Protein AF-A0A919MMK3-F1 (afdb_monomer_lite)

Foldseek 3Di:
DVVVVQQVLLVQAPQSHDDDVVLVVVVVVCVVPVPVPDDPDDDDSRSCNVVPPDDDD

InterPro domains:
  IPR002347 Short-chain dehydrogenase/reductase SDR [PF13561] (11-49)
  IPR036291 NAD(P)-binding domain superfamily [SSF51735] (11-49)

Radius of gyration: 14.06 Å; chains: 1; bounding box: 30×28×38 Å

Secondary structure (DSSP, 8-state):
-HHHHHHHHHHHSTT-SPPPHHHHHHHHHIIIII-TT--S-----STTTTTT-PPP-

Sequence (57 aa):
MLAMFEKVGDTITPMRRHGSAEEVARAVLFLAFDATFTTGAELNVDGGLGQRLTRPQ

Structure (mmCIF, N/CA/C/O backbone):
data_AF-A0A919MMK3-F1
#
_entry.id   AF-A0A919MMK3-F1
#
loop_
_atom_site.group_PDB
_atom_site.id
_atom_site.type_symbol
_atom_site.label_atom_id
_atom_site.label_alt_id
_atom_site.label_comp_id
_atom_site.label_asym_id
_atom_site.label_entity_id
_atom_site.label_seq_id
_atom_site.pdbx_PDB_ins_code
_atom_site.Cartn_x
_atom_site.Cartn_y
_atom_site.Cartn_z
_atom_site.occupancy
_atom_site.B_iso_or_equiv
_atom_site.auth_seq_id
_atom_site.auth_comp_id
_atom_site.auth_asym_id
_atom_site.auth_atom_id
_atom_site.pdbx_PDB_model_num
ATOM 1 N N . MET A 1 1 ? 16.370 -17.518 -13.778 1.00 69.06 1 MET A N 1
ATOM 2 C CA . MET A 1 1 ? 14.899 -17.358 -13.727 1.00 69.06 1 MET A CA 1
ATOM 3 C C . MET A 1 1 ? 14.499 -16.177 -12.846 1.00 69.06 1 MET A C 1
ATOM 5 O O . MET A 1 1 ? 13.891 -15.263 -13.379 1.00 69.06 1 MET A O 1
ATOM 9 N N . LEU A 1 2 ? 14.920 -16.124 -11.571 1.00 76.94 2 LEU A N 1
ATOM 10 C CA . LEU A 1 2 ? 14.624 -15.001 -10.657 1.00 76.94 2 LEU A CA 1
ATOM 11 C C . LEU A 1 2 ? 15.071 -13.624 -11.178 1.00 76.94 2 LEU A C 1
ATOM 13 O O . LEU A 1 2 ? 14.256 -12.719 -11.269 1.00 76.94 2 LEU A O 1
ATOM 17 N N . ALA A 1 3 ? 16.330 -13.496 -11.609 1.00 80.19 3 ALA A N 1
ATOM 18 C CA . ALA A 1 3 ? 16.868 -12.223 -12.104 1.00 80.19 3 ALA A CA 1
ATOM 19 C C . ALA A 1 3 ? 16.109 -11.664 -13.326 1.00 80.19 3 ALA A C 1
ATOM 21 O O . ALA A 1 3 ? 16.050 -10.458 -13.540 1.00 80.19 3 ALA A O 1
ATOM 22 N N . MET A 1 4 ?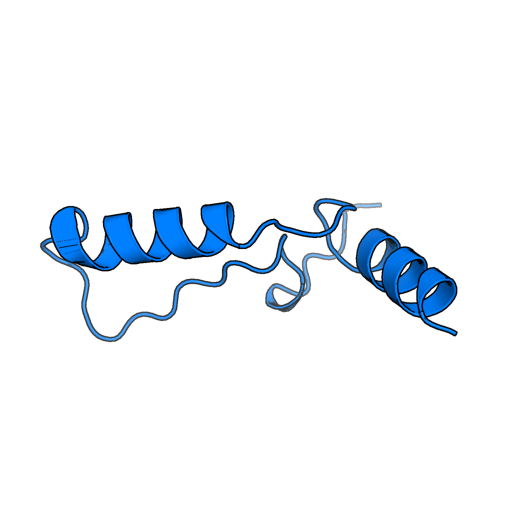 15.503 -12.541 -14.135 1.00 83.00 4 MET A N 1
ATOM 23 C CA . MET A 1 4 ? 14.650 -12.114 -15.247 1.00 83.00 4 MET A CA 1
ATOM 24 C C . MET A 1 4 ? 13.332 -11.534 -14.731 1.00 83.00 4 MET A C 1
ATOM 26 O O . MET A 1 4 ? 12.849 -10.540 -15.258 1.00 83.00 4 MET A O 1
ATOM 30 N N . PHE A 1 5 ? 12.771 -12.141 -13.687 1.00 83.69 5 PHE A N 1
ATOM 31 C CA . PHE A 1 5 ? 11.533 -11.700 -13.052 1.00 83.69 5 PHE A CA 1
ATOM 32 C C . PHE A 1 5 ? 11.698 -10.323 -12.400 1.00 83.69 5 PHE A C 1
ATOM 34 O O . PHE A 1 5 ? 10.876 -9.436 -12.611 1.00 83.69 5 PHE A O 1
ATOM 41 N N . GLU A 1 6 ? 12.810 -10.126 -11.695 1.00 86.56 6 GLU A N 1
ATOM 42 C CA . GLU A 1 6 ? 13.179 -8.847 -11.086 1.00 86.56 6 GLU A CA 1
ATOM 43 C C . GLU A 1 6 ? 13.348 -7.755 -12.154 1.00 86.56 6 GLU A C 1
ATOM 45 O O . GLU A 1 6 ? 12.718 -6.702 -12.114 1.00 86.56 6 GLU A O 1
ATOM 50 N N . LYS A 1 7 ? 14.083 -8.047 -13.227 1.00 88.38 7 LYS A N 1
ATOM 51 C CA . LYS A 1 7 ? 14.246 -7.088 -14.324 1.00 88.38 7 LYS A CA 1
ATOM 52 C C . LYS A 1 7 ? 12.926 -6.731 -15.020 1.00 88.38 7 LYS A C 1
ATOM 54 O O . LYS A 1 7 ? 12.741 -5.593 -15.460 1.00 88.38 7 LYS A O 1
ATOM 59 N N . VAL A 1 8 ? 12.003 -7.689 -15.138 1.00 89.75 8 VAL A N 1
ATOM 60 C CA . VAL A 1 8 ? 10.655 -7.433 -15.664 1.00 89.75 8 VAL A CA 1
ATOM 61 C C . VAL A 1 8 ? 9.892 -6.508 -14.722 1.00 89.75 8 VAL A C 1
ATOM 63 O O . VAL A 1 8 ? 9.371 -5.501 -15.199 1.00 89.75 8 VAL A O 1
ATOM 66 N N . GLY A 1 9 ? 9.887 -6.783 -13.414 1.00 88.25 9 GLY A N 1
ATOM 67 C CA . GLY A 1 9 ? 9.256 -5.927 -12.403 1.00 88.25 9 GLY A CA 1
ATOM 68 C C . GLY A 1 9 ? 9.759 -4.481 -12.461 1.00 88.25 9 GLY A C 1
ATOM 69 O O . GLY A 1 9 ? 8.960 -3.546 -12.549 1.00 88.25 9 GLY A O 1
ATOM 70 N N . ASP A 1 10 ? 11.073 -4.287 -12.560 1.00 90.69 10 ASP A N 1
ATOM 71 C CA . ASP A 1 10 ? 11.680 -2.958 -12.711 1.00 90.69 10 ASP A CA 1
ATOM 72 C C . ASP A 1 10 ? 11.316 -2.285 -14.041 1.00 90.69 10 ASP A C 1
ATOM 74 O O . ASP A 1 10 ? 11.385 -1.071 -14.178 1.00 90.69 10 ASP A O 1
ATOM 78 N N . THR A 1 11 ? 10.931 -3.037 -15.067 1.00 90.25 11 THR A N 1
ATOM 79 C CA . THR A 1 11 ? 10.567 -2.444 -16.359 1.00 90.25 11 THR A CA 1
ATOM 80 C C . THR A 1 11 ? 9.096 -2.032 -16.406 1.00 90.25 11 THR A C 1
ATOM 82 O O . THR A 1 11 ? 8.766 -1.020 -17.028 1.00 90.25 11 THR A O 1
ATOM 85 N N . ILE A 1 12 ? 8.212 -2.802 -15.770 1.00 88.56 12 ILE A N 1
ATOM 86 C CA . ILE A 1 12 ? 6.758 -2.604 -15.861 1.00 88.56 12 ILE A CA 1
ATOM 87 C C . ILE A 1 12 ? 6.203 -1.685 -14.770 1.00 88.56 12 ILE A C 1
ATOM 89 O O . ILE A 1 12 ? 5.169 -1.055 -14.980 1.00 88.56 12 ILE A O 1
ATOM 93 N N . THR A 1 13 ? 6.883 -1.567 -13.627 1.00 90.19 13 THR A N 1
ATOM 94 C CA . THR A 1 13 ? 6.493 -0.618 -12.579 1.00 90.19 13 THR A CA 1
ATOM 95 C C . THR A 1 13 ? 6.908 0.813 -12.955 1.00 90.19 13 THR A C 1
ATOM 97 O O . THR A 1 13 ? 8.047 1.042 -13.376 1.00 90.19 13 THR A O 1
ATOM 100 N N . PRO A 1 14 ? 6.036 1.825 -12.791 1.00 91.50 14 PRO A N 1
ATOM 101 C CA . PRO A 1 14 ? 6.399 3.225 -13.017 1.00 91.50 14 PRO A CA 1
ATOM 102 C C . PRO A 1 14 ? 7.644 3.697 -12.254 1.00 91.50 14 PRO A C 1
ATOM 104 O O . PRO A 1 14 ? 8.447 4.442 -12.826 1.00 91.50 14 PRO A O 1
ATOM 107 N N . MET A 1 15 ? 7.828 3.237 -11.009 1.00 93.06 15 MET A N 1
ATOM 108 C CA . MET A 1 15 ? 8.980 3.575 -10.159 1.00 93.06 15 MET A CA 1
ATOM 109 C C . MET A 1 15 ? 10.291 2.875 -10.542 1.00 93.06 15 MET A C 1
ATOM 111 O O . MET A 1 15 ? 11.342 3.262 -10.035 1.00 93.06 15 MET A O 1
ATOM 115 N N . ARG A 1 16 ? 10.253 1.897 -11.452 1.00 91.69 16 ARG A N 1
ATOM 116 C CA . ARG A 1 16 ? 11.427 1.212 -12.009 1.00 91.69 16 ARG A CA 1
ATOM 117 C C . ARG A 1 16 ? 12.339 0.523 -10.991 1.00 91.69 16 ARG A C 1
ATOM 119 O O . ARG A 1 16 ? 13.550 0.453 -11.191 1.00 91.69 16 ARG A O 1
ATOM 126 N N . ARG A 1 17 ? 11.759 0.046 -9.893 1.00 93.81 17 ARG A N 1
ATOM 127 C CA . ARG A 1 17 ? 12.463 -0.721 -8.865 1.00 93.81 17 ARG A CA 1
ATOM 128 C C . ARG A 1 17 ? 11.497 -1.600 -8.091 1.00 93.81 17 ARG A C 1
ATOM 130 O O . ARG A 1 17 ? 10.309 -1.285 -7.993 1.00 93.81 17 ARG A O 1
ATOM 137 N N . HIS A 1 18 ? 12.040 -2.612 -7.433 1.00 92.69 18 HIS A N 1
ATOM 138 C CA . HIS A 1 18 ? 11.320 -3.346 -6.405 1.00 92.69 18 HIS A CA 1
ATOM 139 C C . HIS A 1 18 ? 11.131 -2.494 -5.144 1.00 92.69 18 HIS A C 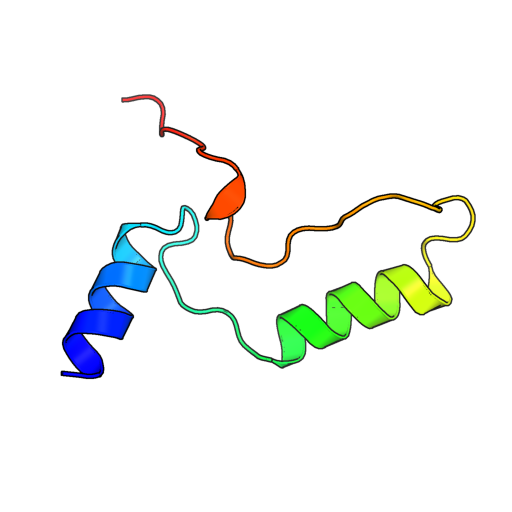1
ATOM 141 O O . HIS A 1 18 ? 11.982 -1.679 -4.764 1.00 92.69 18 HIS A O 1
ATOM 147 N N . GLY A 1 19 ? 9.970 -2.672 -4.517 1.00 93.31 19 GLY A N 1
ATOM 148 C CA . GLY A 1 19 ? 9.689 -2.130 -3.196 1.00 93.31 19 GLY A CA 1
ATOM 149 C C . GLY A 1 19 ? 10.308 -2.988 -2.096 1.00 93.31 19 GLY A C 1
ATOM 150 O O . GLY A 1 19 ? 10.528 -4.185 -2.289 1.00 93.31 19 GLY A O 1
ATOM 151 N N . SER A 1 20 ? 10.568 -2.386 -0.936 1.00 96.00 20 SER A N 1
ATOM 152 C CA . SER A 1 20 ? 10.964 -3.128 0.266 1.00 96.00 20 SER A CA 1
ATOM 153 C C . SER A 1 20 ? 9.752 -3.450 1.149 1.0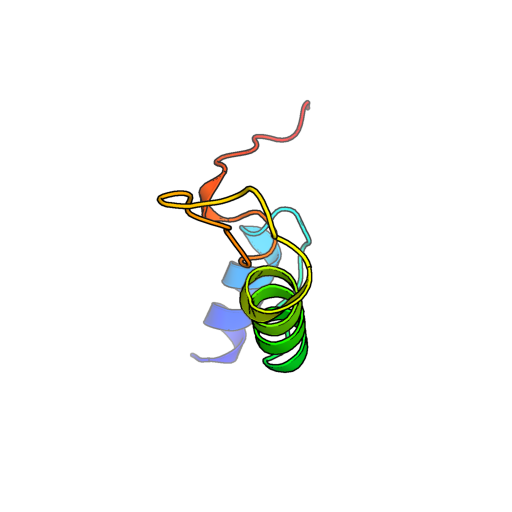0 96.00 20 SER A C 1
ATOM 155 O O . SER A 1 20 ? 8.715 -2.786 1.080 1.00 96.00 20 SER A O 1
ATOM 157 N N . ALA A 1 21 ? 9.870 -4.455 2.020 1.00 97.44 21 ALA A N 1
ATOM 158 C CA . ALA A 1 21 ? 8.802 -4.789 2.966 1.00 97.44 21 ALA A CA 1
ATOM 159 C C . ALA A 1 21 ? 8.490 -3.616 3.917 1.00 97.44 21 ALA A C 1
ATOM 161 O O . ALA A 1 21 ? 7.342 -3.405 4.308 1.00 97.44 21 ALA A O 1
ATOM 162 N N . GLU A 1 22 ? 9.493 -2.800 4.238 1.00 98.44 22 GLU A N 1
ATOM 163 C CA . GLU A 1 22 ? 9.357 -1.612 5.080 1.00 98.44 22 GLU A CA 1
ATOM 164 C C . GLU A 1 22 ? 8.492 -0.529 4.425 1.00 98.44 22 GLU A C 1
ATOM 166 O O . GLU A 1 22 ? 7.854 0.248 5.133 1.00 98.44 22 GLU A O 1
ATOM 171 N N . GLU A 1 23 ? 8.444 -0.454 3.092 1.00 97.94 23 GLU A N 1
ATOM 172 C CA . GLU A 1 23 ? 7.541 0.463 2.385 1.00 97.94 23 GLU A CA 1
ATOM 173 C C . GLU A 1 23 ? 6.078 0.076 2.594 1.00 97.94 23 GLU A C 1
ATOM 175 O O . GLU A 1 23 ? 5.253 0.937 2.905 1.00 97.94 23 GLU A O 1
ATOM 180 N N . VAL A 1 24 ? 5.779 -1.222 2.524 1.00 97.75 24 VAL A N 1
ATOM 181 C CA . VAL A 1 24 ? 4.449 -1.757 2.840 1.00 97.75 24 VAL A CA 1
ATOM 182 C C . VAL A 1 24 ? 4.116 -1.515 4.311 1.00 97.75 24 VAL A C 1
ATOM 184 O O . VAL A 1 24 ? 3.039 -1.010 4.621 1.00 97.75 24 VAL A O 1
ATOM 187 N N . ALA A 1 25 ? 5.056 -1.788 5.220 1.00 98.38 25 ALA A N 1
ATOM 188 C CA . ALA A 1 25 ? 4.857 -1.567 6.650 1.00 98.38 25 ALA A CA 1
ATOM 189 C C . ALA A 1 25 ? 4.531 -0.099 6.973 1.00 98.38 25 ALA A C 1
ATOM 191 O O . ALA A 1 25 ? 3.626 0.165 7.760 1.00 98.38 25 ALA A O 1
ATOM 192 N N . ARG A 1 26 ? 5.205 0.868 6.335 1.00 98.50 26 ARG A N 1
ATOM 193 C CA . ARG A 1 26 ? 4.901 2.297 6.520 1.00 98.50 26 ARG A CA 1
ATOM 194 C C . ARG A 1 26 ? 3.496 2.669 6.050 1.00 98.50 26 ARG A C 1
ATOM 196 O O . ARG A 1 26 ? 2.822 3.426 6.741 1.00 98.50 26 ARG A O 1
ATOM 203 N N . ALA A 1 27 ? 3.041 2.130 4.920 1.00 98.25 27 ALA A N 1
ATOM 204 C CA . ALA A 1 27 ? 1.677 2.361 4.444 1.00 98.25 27 ALA A CA 1
ATOM 205 C C . ALA A 1 27 ? 0.628 1.770 5.402 1.00 98.25 27 ALA A C 1
ATOM 207 O O . ALA A 1 27 ? -0.382 2.411 5.684 1.00 98.25 27 ALA A O 1
ATOM 208 N N . VAL A 1 28 ? 0.899 0.585 5.959 1.00 98.12 28 VAL A N 1
ATOM 209 C CA . VAL A 1 28 ? 0.049 -0.027 6.991 1.00 98.12 28 VAL A CA 1
ATOM 210 C C . VAL A 1 28 ? 0.022 0.825 8.259 1.00 98.12 28 VAL A C 1
ATOM 212 O O . VAL A 1 28 ? -1.058 1.063 8.789 1.00 98.12 28 VAL A O 1
ATOM 215 N N . LEU A 1 29 ? 1.171 1.326 8.728 1.00 98.44 29 LEU A N 1
ATOM 216 C CA . LEU A 1 29 ? 1.232 2.220 9.892 1.00 98.44 29 LEU A CA 1
ATOM 217 C C . LEU A 1 29 ? 0.405 3.493 9.670 1.00 98.44 29 LEU A C 1
ATOM 219 O O . LEU A 1 29 ? -0.373 3.865 10.544 1.00 98.44 29 LEU A O 1
ATOM 223 N N . PHE A 1 30 ? 0.506 4.110 8.491 1.00 98.19 30 PHE A N 1
ATOM 224 C CA . PHE A 1 30 ? -0.328 5.258 8.131 1.00 98.19 30 PHE A CA 1
ATOM 225 C C . PHE A 1 30 ? -1.826 4.920 8.206 1.00 98.19 30 PHE A C 1
ATOM 227 O O . PHE A 1 30 ? -2.583 5.634 8.863 1.00 98.19 30 PHE A O 1
ATOM 234 N N . LEU A 1 31 ? -2.259 3.814 7.587 1.00 97.94 31 LEU A N 1
ATOM 235 C CA . LEU A 1 31 ? -3.664 3.392 7.630 1.00 97.94 31 LEU A CA 1
ATOM 236 C C . LEU A 1 31 ? -4.141 3.072 9.053 1.00 97.94 31 LEU A C 1
ATOM 238 O O . LEU A 1 31 ? -5.292 3.339 9.384 1.00 97.94 31 LEU A O 1
ATOM 242 N N . ALA A 1 32 ? -3.269 2.508 9.888 1.00 97.81 32 ALA A N 1
ATOM 243 C CA . ALA A 1 32 ? -3.605 2.103 11.246 1.00 97.81 32 ALA A CA 1
ATOM 244 C C . ALA A 1 32 ? -3.739 3.285 12.218 1.00 97.81 32 ALA A C 1
ATOM 246 O O . ALA A 1 32 ? -4.552 3.212 13.139 1.00 97.81 32 ALA A O 1
ATOM 247 N N . PHE A 1 33 ? -2.944 4.343 12.040 1.00 98.06 33 PHE A N 1
ATOM 248 C CA . PHE A 1 33 ? -2.811 5.395 13.054 1.00 98.06 33 PHE A CA 1
ATOM 249 C C . PHE A 1 33 ? -3.179 6.795 12.565 1.00 98.06 33 PHE A C 1
ATOM 251 O O . PHE A 1 33 ? -3.779 7.557 13.322 1.00 98.06 33 PHE A O 1
ATOM 258 N N . ASP A 1 34 ? -2.879 7.129 11.312 1.00 98.31 34 ASP A N 1
ATOM 259 C CA . ASP A 1 34 ? -2.994 8.504 10.815 1.00 98.31 34 ASP A CA 1
ATOM 260 C C . ASP A 1 34 ? -4.228 8.721 9.928 1.00 98.31 34 ASP A C 1
ATOM 262 O O . ASP A 1 34 ? -4.769 9.828 9.866 1.00 98.31 34 ASP A O 1
ATOM 266 N N . ALA A 1 35 ? -4.728 7.673 9.266 1.00 97.81 35 ALA A N 1
ATOM 267 C CA . ALA A 1 35 ? -5.865 7.731 8.343 1.00 97.81 35 ALA A CA 1
ATOM 268 C C . ALA A 1 35 ? -7.238 7.822 9.057 1.00 97.81 35 ALA A C 1
ATOM 270 O O . ALA A 1 35 ? -8.187 7.113 8.729 1.00 97.81 35 ALA A O 1
ATOM 271 N N . THR A 1 36 ? -7.361 8.732 10.026 1.00 98.00 36 THR A N 1
ATOM 272 C CA . THR A 1 36 ? -8.451 8.827 11.023 1.00 98.00 36 THR A CA 1
ATOM 273 C C . THR A 1 36 ? -9.865 9.066 10.476 1.00 98.00 36 THR A C 1
ATOM 275 O O . THR A 1 36 ? -1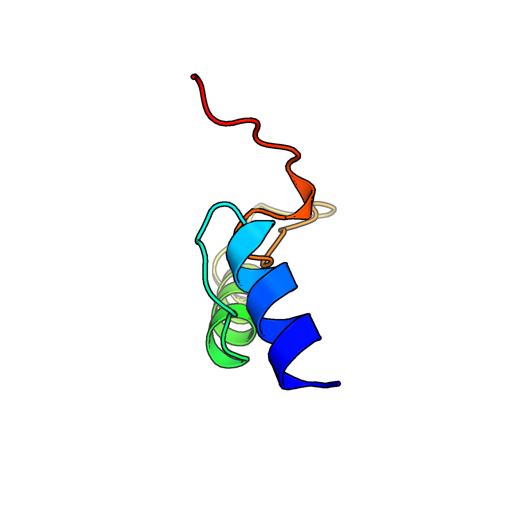0.839 8.878 11.202 1.00 98.00 36 THR A O 1
ATOM 278 N N . PHE A 1 37 ? -10.008 9.452 9.207 1.00 97.56 37 PHE A N 1
ATOM 279 C CA . PHE A 1 37 ? -11.302 9.631 8.532 1.00 97.56 37 PHE A CA 1
ATOM 280 C C . PHE A 1 37 ? -11.412 8.808 7.235 1.00 97.56 37 PHE A C 1
ATOM 282 O O . PHE A 1 37 ? -12.214 9.111 6.356 1.00 97.56 37 PHE A O 1
ATOM 289 N N . THR A 1 38 ? -10.579 7.774 7.085 1.00 97.31 38 THR A N 1
ATOM 290 C CA . THR A 1 38 ? -10.575 6.886 5.914 1.00 97.31 38 THR A CA 1
ATOM 291 C C . THR A 1 38 ? -11.062 5.498 6.312 1.00 97.31 38 THR A C 1
ATOM 293 O O . THR A 1 38 ? -10.566 4.902 7.261 1.00 97.31 38 THR A O 1
ATOM 296 N N . THR A 1 39 ? -12.026 4.956 5.571 1.00 96.81 39 THR A N 1
ATOM 297 C CA . THR A 1 39 ? -12.488 3.570 5.717 1.00 96.81 39 THR A CA 1
ATOM 298 C C . THR A 1 39 ? -12.979 3.039 4.372 1.00 96.81 39 THR A C 1
ATOM 300 O O . THR A 1 39 ? -13.394 3.820 3.517 1.00 96.81 39 THR A O 1
ATOM 303 N N . GLY A 1 40 ? -12.900 1.722 4.164 1.00 96.62 40 GLY A N 1
ATOM 304 C CA . GLY A 1 40 ? -13.356 1.060 2.933 1.00 96.62 40 GLY A CA 1
ATOM 305 C C . GLY A 1 40 ? -12.555 1.391 1.667 1.00 96.62 40 GLY A C 1
ATOM 306 O O . GLY A 1 40 ? -12.995 1.047 0.575 1.00 96.62 40 GLY A O 1
ATOM 307 N N . ALA A 1 41 ? -11.407 2.059 1.795 1.00 95.56 41 ALA A N 1
ATOM 308 C CA . ALA A 1 41 ? -10.537 2.411 0.679 1.00 95.56 41 ALA A CA 1
ATOM 309 C C . ALA A 1 41 ? -9.362 1.431 0.551 1.00 95.56 41 ALA A C 1
ATOM 311 O O . ALA A 1 41 ? -8.821 0.960 1.551 1.00 95.56 41 ALA A O 1
ATOM 312 N N . GLU A 1 42 ? -8.933 1.180 -0.684 1.00 93.81 42 GLU A N 1
ATOM 313 C CA . GLU A 1 42 ? -7.727 0.412 -0.995 1.00 93.81 42 GLU A CA 1
ATOM 314 C C . GLU A 1 42 ? -6.560 1.359 -1.293 1.00 93.81 42 GLU A C 1
ATOM 316 O O . GLU A 1 42 ? -6.685 2.290 -2.092 1.00 93.81 42 GLU A O 1
ATOM 321 N N . LEU A 1 43 ? -5.406 1.108 -0.669 1.00 94.62 43 LEU A N 1
ATOM 322 C CA . LEU A 1 43 ? -4.170 1.846 -0.918 1.00 94.62 43 LEU A CA 1
ATOM 323 C C . LEU A 1 43 ? -3.161 0.932 -1.617 1.00 94.62 43 LEU A C 1
ATOM 325 O O . LEU A 1 43 ? -2.623 0.011 -1.007 1.00 94.62 43 LEU A O 1
ATOM 329 N N . ASN A 1 44 ? -2.885 1.203 -2.893 1.00 94.38 44 ASN A N 1
ATOM 330 C CA . ASN A 1 44 ? -1.876 0.463 -3.648 1.00 94.38 44 ASN A CA 1
ATOM 331 C C . ASN A 1 44 ? -0.462 0.855 -3.201 1.00 94.38 44 ASN A C 1
ATOM 333 O O . ASN A 1 44 ? -0.111 2.035 -3.194 1.00 94.38 44 ASN A O 1
ATOM 337 N N . VAL A 1 45 ? 0.360 -0.147 -2.878 1.00 95.94 45 VAL A N 1
ATOM 338 C CA . VAL A 1 45 ? 1.765 0.013 -2.461 1.00 95.94 45 VAL A CA 1
ATOM 339 C C . VAL A 1 45 ? 2.660 -0.851 -3.354 1.00 95.94 45 VAL A C 1
ATOM 341 O O . VAL A 1 45 ? 3.323 -1.780 -2.907 1.00 95.94 45 VAL A O 1
ATOM 344 N N . ASP A 1 46 ? 2.618 -0.589 -4.659 1.00 93.69 46 ASP A N 1
ATOM 345 C CA . ASP A 1 46 ? 3.145 -1.482 -5.703 1.00 93.69 46 ASP A CA 1
ATOM 346 C C . ASP A 1 46 ? 4.083 -0.778 -6.702 1.00 93.69 46 ASP A C 1
ATOM 348 O O . ASP A 1 46 ? 4.315 -1.257 -7.813 1.00 93.69 46 ASP A O 1
ATOM 352 N N . GLY A 1 47 ? 4.583 0.409 -6.349 1.00 92.81 47 GLY A N 1
ATOM 353 C CA . GLY A 1 47 ? 5.408 1.220 -7.247 1.00 92.81 47 GLY A CA 1
ATOM 354 C C . GLY A 1 47 ? 4.667 1.737 -8.489 1.00 92.81 47 GLY A C 1
ATOM 355 O O . GLY A 1 47 ? 5.318 2.164 -9.449 1.00 92.81 47 GLY A O 1
ATOM 356 N N . GLY A 1 48 ? 3.328 1.697 -8.481 1.00 91.75 48 GLY A N 1
ATOM 357 C CA . GLY A 1 48 ? 2.440 2.177 -9.540 1.00 91.75 48 GLY A CA 1
ATOM 358 C C . GLY A 1 48 ? 2.000 1.107 -10.546 1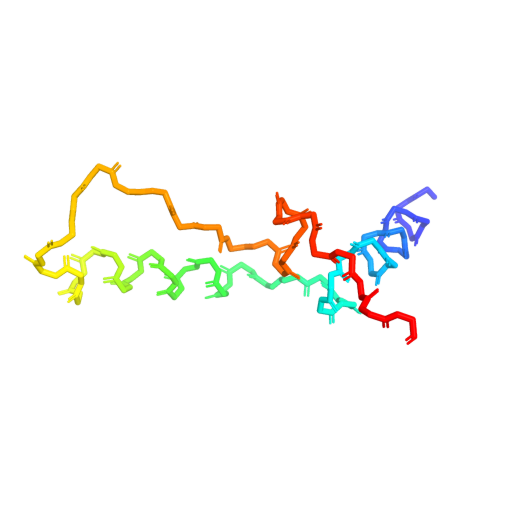.00 91.75 48 GLY A C 1
ATOM 359 O O . GLY A 1 48 ? 1.451 1.460 -11.59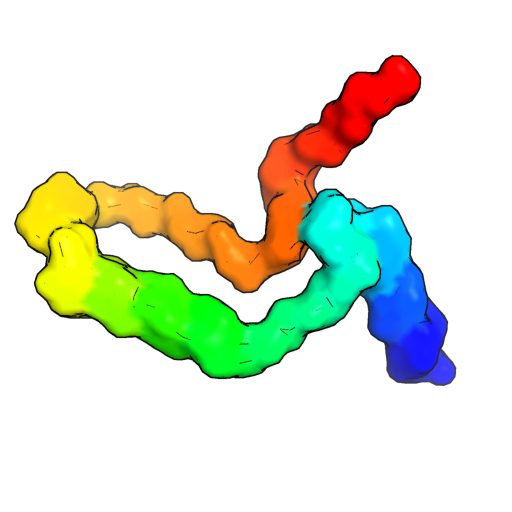1 1.00 91.75 48 GLY A O 1
ATOM 360 N N . LEU A 1 49 ? 2.255 -0.177 -10.280 1.00 90.00 49 LEU A N 1
ATOM 361 C CA . LEU A 1 49 ? 1.981 -1.279 -11.209 1.00 90.00 49 LEU A CA 1
ATOM 362 C C . LEU A 1 49 ? 0.494 -1.387 -11.590 1.00 90.00 49 LEU A C 1
ATOM 364 O O . LEU A 1 49 ? 0.154 -1.463 -12.773 1.00 90.00 49 LEU A O 1
ATOM 368 N N . GLY A 1 50 ? -0.398 -1.362 -10.600 1.00 85.75 50 GLY A N 1
ATOM 369 C CA . GLY A 1 50 ? -1.841 -1.535 -10.767 1.00 85.75 50 GLY A CA 1
ATOM 370 C C . GLY A 1 50 ? -2.555 -0.316 -11.346 1.00 85.75 50 GLY A C 1
ATOM 371 O O . GLY A 1 50 ? -3.688 -0.423 -11.809 1.00 85.75 50 GLY A O 1
ATOM 372 N N . GLN A 1 51 ? -1.894 0.843 -11.379 1.00 79.75 51 GLN A N 1
ATOM 373 C CA . GLN A 1 51 ? -2.512 2.101 -11.806 1.00 79.75 51 GLN A CA 1
ATOM 374 C C . GLN A 1 51 ? -2.543 2.289 -13.329 1.00 79.75 51 GLN A C 1
ATOM 376 O O . GLN A 1 51 ? -3.126 3.262 -13.802 1.00 79.75 51 GLN A O 1
ATOM 381 N N . ARG A 1 52 ? -1.931 1.382 -14.117 1.00 67.62 52 ARG A N 1
ATOM 382 C CA . ARG A 1 52 ? -1.878 1.466 -15.596 1.00 67.62 52 ARG A CA 1
ATOM 383 C C . ARG A 1 52 ? -1.488 2.865 -16.096 1.00 67.62 52 ARG A C 1
ATOM 385 O O . ARG A 1 52 ? -1.953 3.312 -17.142 1.00 67.62 52 ARG A O 1
ATOM 392 N N . LEU A 1 53 ? -0.617 3.548 -15.351 1.00 66.50 53 LEU A N 1
ATOM 393 C CA . LEU A 1 53 ? -0.105 4.858 -15.726 1.00 66.50 53 LEU A CA 1
ATOM 394 C C . LEU A 1 53 ? 0.804 4.676 -16.944 1.00 66.50 53 LEU A C 1
ATOM 396 O O . LEU A 1 53 ? 1.988 4.362 -16.824 1.00 66.50 53 LEU A O 1
ATOM 400 N N . THR A 1 54 ? 0.243 4.836 -18.139 1.00 56.69 54 THR A N 1
ATOM 401 C CA . THR A 1 54 ? 1.030 4.997 -19.360 1.00 56.69 54 THR A CA 1
ATOM 402 C C . THR A 1 54 ? 1.768 6.322 -19.256 1.00 56.69 54 THR A C 1
ATOM 404 O O . THR A 1 54 ? 1.134 7.364 -19.083 1.00 56.69 54 THR A O 1
ATOM 407 N N . ARG A 1 55 ? 3.105 6.294 -19.341 1.00 54.22 55 ARG A N 1
ATOM 408 C CA . ARG A 1 55 ? 3.884 7.533 -19.450 1.00 54.22 55 ARG A CA 1
ATOM 409 C C . ARG A 1 55 ? 3.348 8.336 -20.645 1.00 54.22 55 ARG A C 1
ATOM 411 O O . ARG A 1 55 ? 3.112 7.722 -21.690 1.00 54.22 55 ARG A O 1
ATOM 418 N N . PRO A 1 56 ? 3.176 9.664 -20.525 1.00 57.19 56 PRO A N 1
ATOM 419 C CA . PRO A 1 56 ? 3.135 10.503 -21.711 1.00 57.19 56 PRO A CA 1
ATOM 420 C C . PRO A 1 56 ? 4.412 10.208 -22.504 1.00 57.19 56 PRO A C 1
ATOM 422 O O . PRO A 1 56 ? 5.487 10.114 -21.902 1.00 57.19 56 PRO A O 1
ATOM 425 N N . GLN A 1 57 ? 4.262 9.953 -23.802 1.00 55.69 57 GLN A N 1
ATOM 426 C CA . GLN A 1 57 ? 5.409 9.806 -24.697 1.00 55.69 57 GLN A CA 1
ATOM 427 C C . GLN A 1 57 ? 6.196 11.112 -24.762 1.00 55.69 57 GLN A C 1
ATOM 429 O O . GLN A 1 57 ? 5.541 12.180 -24.731 1.00 55.69 57 GLN A O 1
#

Organism: NCBI:txid113564

pLDDT: mean 89.14, std 11.9, range [54.22, 98.5]